Protein AF-A0A481WHF8-F1 (afdb_monomer_lite)

Organism: Plesiomonas shigelloides (NCBI:txid703)

Secondary structure (DSSP, 8-state):
--SS-SSHHHHHHHHH-S-GGGHHHHHHHHHHHHHHHHHHHHT-

Structure (mmCIF, N/CA/C/O backbone):
data_AF-A0A481WHF8-F1
#
_entry.id   AF-A0A481WHF8-F1
#
loop_
_atom_site.group_PDB
_atom_site.id
_atom_site.type_symbol
_atom_site.label_atom_id
_atom_site.label_alt_id
_atom_site.label_comp_id
_atom_site.label_asym_id
_atom_site.label_entity_id
_atom_site.label_seq_id
_atom_site.pdbx_PDB_ins_code
_atom_site.Cartn_x
_atom_site.Cartn_y
_atom_site.Cartn_z
_atom_site.occupancy
_atom_site.B_iso_or_equiv
_atom_site.auth_seq_id
_atom_site.auth_comp_id
_atom_site.auth_asym_id
_atom_site.auth_atom_id
_atom_site.pdbx_PDB_model_num
ATOM 1 N N . MET A 1 1 ? -7.578 -15.479 -13.398 1.00 44.28 1 MET A N 1
ATOM 2 C CA . MET A 1 1 ? -6.857 -15.177 -12.139 1.00 44.28 1 MET A CA 1
ATOM 3 C C . MET A 1 1 ? -7.082 -13.717 -11.789 1.00 44.28 1 MET A C 1
ATOM 5 O O . MET A 1 1 ? -6.592 -12.860 -12.514 1.00 44.28 1 MET A O 1
ATOM 9 N N . GLN A 1 2 ? -7.832 -13.424 -10.723 1.00 56.62 2 GLN A N 1
ATOM 10 C CA . GLN A 1 2 ? -7.811 -12.084 -10.129 1.00 56.62 2 GLN A CA 1
ATOM 11 C C . GLN A 1 2 ? -6.423 -11.918 -9.506 1.00 56.62 2 GLN A C 1
ATOM 13 O O . GLN A 1 2 ? -6.132 -12.506 -8.470 1.00 56.62 2 GLN A O 1
ATOM 18 N N . ARG A 1 3 ? -5.518 -11.239 -10.220 1.00 61.94 3 ARG A N 1
ATOM 19 C CA . ARG A 1 3 ? -4.090 -11.161 -9.865 1.00 61.94 3 ARG A CA 1
ATOM 20 C C . ARG A 1 3 ? -3.864 -10.440 -8.524 1.00 61.94 3 ARG A C 1
ATOM 22 O O . ARG A 1 3 ? -2.829 -10.634 -7.905 1.00 61.94 3 ARG A O 1
ATOM 29 N N . TYR A 1 4 ? -4.867 -9.700 -8.053 1.00 60.31 4 TYR A N 1
ATOM 30 C CA . TYR A 1 4 ? -4.924 -9.080 -6.738 1.00 60.31 4 TYR A CA 1
ATOM 31 C C . TYR A 1 4 ? -6.335 -9.310 -6.181 1.00 60.31 4 TYR A C 1
ATOM 33 O O . TYR A 1 4 ? -7.291 -8.754 -6.709 1.00 60.31 4 TYR A O 1
ATOM 41 N N . GLY A 1 5 ? -6.491 -10.204 -5.199 1.00 66.94 5 GLY A N 1
ATOM 42 C CA . GLY A 1 5 ? -7.757 -10.389 -4.473 1.00 66.94 5 GLY A CA 1
ATOM 43 C C . GLY A 1 5 ? -8.047 -9.203 -3.540 1.00 66.94 5 GLY A C 1
ATOM 44 O O . GLY A 1 5 ? -7.700 -8.068 -3.841 1.00 66.94 5 GLY A O 1
ATOM 45 N N . TYR A 1 6 ? -8.612 -9.440 -2.355 1.00 78.88 6 TYR A N 1
ATOM 46 C CA . TYR A 1 6 ? -8.854 -8.392 -1.345 1.00 78.88 6 TYR A CA 1
ATOM 47 C C . TYR A 1 6 ? -7.595 -8.021 -0.535 1.00 78.88 6 TYR A C 1
ATOM 49 O O . TYR A 1 6 ? -7.618 -8.007 0.694 1.00 78.88 6 TYR A O 1
ATOM 57 N N . SER A 1 7 ? -6.469 -7.761 -1.204 1.00 90.25 7 SER A N 1
ATOM 58 C CA . SER A 1 7 ? -5.207 -7.394 -0.547 1.00 90.25 7 SER A CA 1
ATOM 59 C C . SER A 1 7 ? -4.949 -5.885 -0.577 1.00 90.25 7 SER A C 1
ATOM 61 O O . SER A 1 7 ? -5.459 -5.156 -1.426 1.00 90.25 7 SER A O 1
ATOM 63 N N . TRP A 1 8 ? -4.076 -5.408 0.313 1.00 93.44 8 TRP A N 1
ATOM 64 C CA . TRP A 1 8 ? -3.567 -4.034 0.257 1.00 93.44 8 TRP A CA 1
ATOM 65 C C . TRP A 1 8 ? -2.842 -3.729 -1.060 1.00 93.44 8 TRP A C 1
ATOM 67 O O . TRP A 1 8 ? -2.928 -2.609 -1.558 1.00 93.44 8 TRP A O 1
ATOM 77 N N . GLU A 1 9 ? -2.200 -4.721 -1.685 1.00 93.06 9 GLU A N 1
ATOM 78 C CA . GLU A 1 9 ? -1.625 -4.537 -3.021 1.00 93.06 9 GLU A CA 1
ATOM 79 C C . GLU A 1 9 ? -2.709 -4.249 -4.071 1.00 93.06 9 GLU A C 1
ATOM 81 O O . GLU A 1 9 ? -2.474 -3.422 -4.947 1.00 93.06 9 GLU A O 1
ATOM 86 N N . ALA A 1 10 ? -3.907 -4.838 -3.961 1.00 93.38 10 ALA A N 1
ATOM 87 C CA . ALA A 1 10 ? -5.034 -4.517 -4.841 1.00 93.38 10 ALA A CA 1
ATOM 88 C C . ALA A 1 10 ? -5.460 -3.048 -4.703 1.00 93.38 10 ALA A C 1
ATOM 90 O O . ALA A 1 10 ? -5.666 -2.360 -5.703 1.00 93.38 10 ALA A O 1
ATOM 91 N N . VAL A 1 11 ? -5.497 -2.539 -3.467 1.00 94.06 11 VAL A N 1
ATOM 92 C CA . VAL A 1 11 ? -5.741 -1.113 -3.185 1.00 94.06 11 VAL A CA 1
ATOM 93 C C . VAL A 1 11 ? -4.666 -0.245 -3.848 1.00 94.06 11 VAL A C 1
ATOM 95 O O . VAL A 1 11 ? -4.980 0.754 -4.496 1.00 94.06 11 VAL A O 1
ATOM 98 N N . GLY A 1 12 ? -3.399 -0.654 -3.753 1.00 95.56 12 GLY A N 1
ATOM 99 C CA . GLY A 1 12 ? -2.289 -0.030 -4.474 1.00 95.56 12 GLY A CA 1
ATOM 100 C C . GLY A 1 12 ? -2.441 -0.087 -5.996 1.00 95.56 12 GLY A C 1
ATOM 101 O O . GLY A 1 12 ? -2.170 0.897 -6.685 1.00 95.56 12 GLY A O 1
ATOM 102 N N . ALA A 1 13 ? -2.896 -1.219 -6.530 1.00 94.75 13 ALA A N 1
ATOM 103 C CA . ALA A 1 13 ? -3.082 -1.461 -7.956 1.00 94.75 13 ALA A CA 1
ATOM 104 C C . ALA A 1 13 ? -4.189 -0.601 -8.566 1.00 94.75 13 ALA A C 1
ATOM 106 O O . ALA A 1 13 ? -4.040 -0.178 -9.708 1.00 94.75 13 ALA A O 1
ATOM 107 N N . TYR A 1 14 ? -5.247 -0.271 -7.825 1.00 92.69 14 TYR A N 1
ATOM 108 C CA . TYR A 1 14 ? -6.256 0.675 -8.310 1.00 92.69 14 TYR A CA 1
ATOM 109 C C . TYR A 1 14 ? -5.702 2.086 -8.505 1.00 92.69 14 TYR A C 1
ATOM 111 O O . TYR A 1 14 ? -6.143 2.796 -9.404 1.00 92.69 14 TYR A O 1
ATOM 119 N N . ASN A 1 15 ? -4.714 2.489 -7.702 1.00 95.06 15 ASN A N 1
ATOM 120 C CA . ASN A 1 15 ? -4.093 3.803 -7.835 1.00 95.06 15 ASN A CA 1
ATOM 121 C C . ASN A 1 15 ? -2.954 3.826 -8.864 1.00 95.06 15 ASN A C 1
ATOM 123 O O . ASN A 1 15 ? -2.885 4.733 -9.689 1.00 95.06 15 ASN A O 1
ATOM 127 N N . ALA A 1 16 ? -2.052 2.844 -8.813 1.00 95.62 16 ALA A N 1
ATOM 128 C CA . ALA A 1 16 ? -0.836 2.845 -9.622 1.00 95.62 16 ALA A CA 1
ATOM 129 C C . ALA A 1 16 ? -0.907 1.918 -10.844 1.00 95.62 16 ALA A C 1
ATOM 131 O O . ALA A 1 16 ? -0.059 2.023 -11.722 1.00 95.62 16 ALA A O 1
ATOM 132 N N . GLY A 1 17 ? -1.908 1.051 -10.971 1.00 94.06 17 GLY A N 1
ATOM 133 C CA . GLY A 1 17 ? -2.016 0.071 -12.053 1.00 94.06 17 GLY A CA 1
ATOM 134 C C . GLY A 1 17 ? -1.183 -1.196 -11.825 1.00 94.06 17 GLY A C 1
ATOM 135 O O . GLY A 1 17 ? -0.347 -1.285 -10.921 1.00 94.06 17 GLY A O 1
ATOM 136 N N . THR A 1 18 ? -1.406 -2.204 -12.670 1.00 93.88 18 THR A N 1
ATOM 137 C CA . THR A 1 18 ? -0.873 -3.572 -12.507 1.00 93.88 18 THR A CA 1
ATOM 138 C C . THR A 1 18 ? 0.430 -3.845 -13.264 1.00 93.88 18 THR A C 1
ATOM 140 O O . THR A 1 18 ? 0.902 -4.980 -13.264 1.00 93.88 18 THR A O 1
ATOM 143 N N . ALA A 1 19 ? 1.011 -2.837 -13.922 1.00 94.12 19 ALA A N 1
ATOM 144 C CA . ALA A 1 19 ? 2.283 -2.976 -14.632 1.00 94.12 19 ALA A CA 1
ATOM 145 C C . ALA A 1 19 ? 3.413 -3.381 -13.654 1.00 94.12 19 ALA A C 1
ATOM 147 O O . ALA A 1 19 ? 3.458 -2.832 -12.542 1.00 94.12 19 ALA A O 1
ATOM 148 N N . PRO A 1 20 ? 4.299 -4.337 -13.995 1.00 91.88 20 PRO A N 1
ATOM 149 C CA . PRO A 1 20 ? 5.345 -4.824 -13.087 1.00 91.88 20 PRO A CA 1
ATOM 150 C C . PRO A 1 20 ? 6.236 -3.713 -12.515 1.00 91.88 20 PRO A C 1
ATOM 152 O O . PRO A 1 20 ? 6.502 -3.687 -11.313 1.00 91.88 20 PRO A O 1
ATOM 155 N N . GLU A 1 21 ? 6.589 -2.728 -13.338 1.00 96.44 21 GLU A N 1
ATOM 156 C CA . GLU A 1 21 ? 7.464 -1.592 -13.009 1.00 96.44 21 GLU A CA 1
ATOM 157 C C . GLU A 1 21 ? 6.852 -0.684 -11.934 1.00 96.44 21 GLU A C 1
ATOM 159 O O . GLU A 1 21 ? 7.541 0.083 -11.261 1.00 96.44 21 GLU A O 1
ATOM 164 N N . ARG A 1 22 ? 5.533 -0.776 -11.746 1.00 95.75 22 ARG A N 1
ATOM 165 C CA . ARG A 1 22 ? 4.779 0.035 -10.790 1.00 95.75 22 ARG A CA 1
ATOM 166 C C . ARG A 1 22 ? 4.588 -0.639 -9.437 1.00 95.75 22 ARG A C 1
ATOM 168 O O . ARG A 1 22 ? 3.906 -0.070 -8.587 1.00 95.75 22 ARG A O 1
ATOM 175 N N . TYR A 1 23 ? 5.197 -1.804 -9.196 1.00 95.06 23 TYR A N 1
ATOM 176 C CA . TYR A 1 23 ? 5.102 -2.510 -7.912 1.00 95.06 23 TYR A CA 1
ATOM 177 C C . TYR A 1 23 ? 5.439 -1.608 -6.719 1.00 95.06 23 TYR A C 1
ATOM 179 O O . TYR A 1 23 ? 4.645 -1.479 -5.790 1.00 95.06 23 TYR A O 1
ATOM 187 N N . THR A 1 24 ? 6.555 -0.881 -6.786 1.00 97.19 24 THR A N 1
ATOM 188 C CA . THR A 1 24 ? 6.962 0.037 -5.712 1.00 97.19 24 THR A CA 1
ATOM 189 C C . THR A 1 24 ? 5.930 1.141 -5.475 1.00 97.19 24 THR A C 1
ATOM 191 O O . THR A 1 24 ? 5.654 1.495 -4.329 1.00 97.19 24 THR A O 1
ATOM 194 N N . MET A 1 25 ? 5.319 1.676 -6.538 1.00 97.31 25 MET A N 1
ATOM 195 C CA . MET A 1 25 ? 4.267 2.692 -6.422 1.00 97.31 25 MET A CA 1
ATOM 196 C C . MET A 1 25 ? 2.993 2.114 -5.798 1.00 97.31 25 MET A C 1
ATOM 198 O O . MET A 1 25 ? 2.425 2.742 -4.903 1.00 97.31 25 MET A O 1
ATOM 202 N N . ARG A 1 26 ? 2.589 0.897 -6.198 1.00 96.31 26 ARG A N 1
ATOM 203 C CA . ARG A 1 26 ? 1.459 0.181 -5.586 1.00 96.31 26 ARG A CA 1
ATOM 204 C C . ARG A 1 26 ? 1.670 0.000 -4.090 1.00 96.31 26 ARG A C 1
ATOM 206 O O . ARG A 1 26 ? 0.802 0.382 -3.312 1.00 96.31 26 ARG A O 1
ATOM 213 N N . MET A 1 27 ? 2.828 -0.521 -3.686 1.00 96.75 27 MET A N 1
ATOM 214 C CA . MET A 1 27 ? 3.114 -0.794 -2.276 1.00 96.75 27 MET A CA 1
ATOM 215 C C . MET A 1 27 ? 3.206 0.487 -1.443 1.00 96.75 27 MET A C 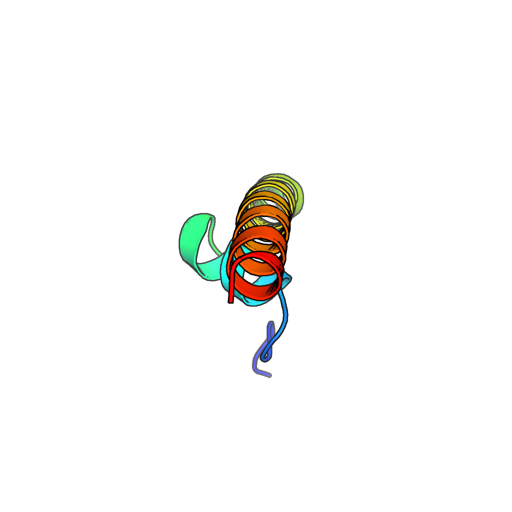1
ATOM 217 O O . MET A 1 27 ? 2.698 0.530 -0.324 1.00 96.75 27 MET A O 1
ATOM 221 N N . ARG A 1 28 ? 3.768 1.571 -1.998 1.00 97.94 28 ARG A N 1
ATOM 222 C CA . ARG A 1 28 ? 3.759 2.890 -1.341 1.00 97.94 28 ARG A CA 1
ATOM 223 C C . ARG A 1 28 ? 2.338 3.389 -1.080 1.00 97.94 28 ARG A C 1
ATOM 225 O O . ARG A 1 28 ? 2.049 3.846 0.024 1.00 97.94 28 ARG A O 1
ATOM 232 N N . TYR A 1 29 ? 1.451 3.298 -2.072 1.00 97.25 29 TYR A N 1
ATOM 233 C CA . TYR A 1 29 ? 0.063 3.729 -1.903 1.00 97.25 29 TYR A CA 1
ATOM 234 C C . TYR A 1 29 ? -0.701 2.826 -0.927 1.00 97.25 29 TYR A C 1
ATOM 236 O O . TYR A 1 29 ? -1.384 3.324 -0.035 1.00 97.25 29 TYR A O 1
ATOM 244 N N . ALA A 1 30 ? -0.528 1.510 -1.047 1.00 97.38 30 ALA A N 1
ATOM 245 C CA . ALA A 1 30 ? -1.109 0.518 -0.151 1.00 97.38 30 ALA A CA 1
ATOM 246 C C . ALA A 1 30 ? -0.770 0.804 1.323 1.00 97.38 30 ALA A C 1
ATOM 248 O O . ALA A 1 30 ? -1.674 0.920 2.152 1.00 97.38 30 ALA A O 1
ATOM 249 N N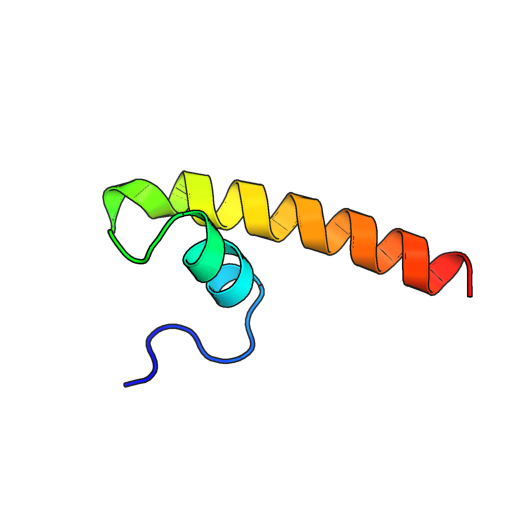 . ASN A 1 31 ? 0.514 1.020 1.629 1.00 97.75 31 ASN A N 1
ATOM 250 C CA . ASN A 1 31 ? 0.981 1.331 2.983 1.00 97.75 31 ASN A CA 1
ATOM 251 C C . ASN A 1 31 ? 0.391 2.646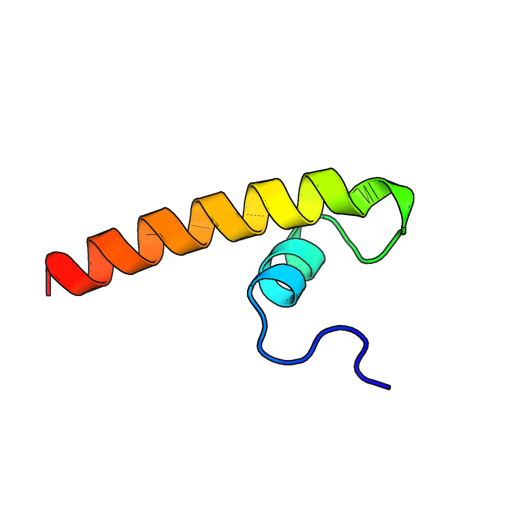 3.511 1.00 97.75 31 ASN A C 1
ATOM 253 O O . ASN A 1 31 ? -0.077 2.700 4.647 1.00 97.75 31 ASN A O 1
ATOM 257 N N . LYS A 1 32 ? 0.326 3.690 2.672 1.00 97.62 32 LYS A N 1
ATOM 258 C CA . LYS A 1 32 ? -0.295 4.971 3.044 1.00 97.62 32 LYS A CA 1
ATOM 259 C C . LYS A 1 32 ? -1.748 4.792 3.499 1.00 97.62 32 LYS A C 1
ATOM 261 O O . LYS A 1 32 ? -2.171 5.417 4.473 1.00 97.62 32 LYS A O 1
ATOM 266 N N . ILE A 1 33 ? -2.530 3.981 2.785 1.00 96.56 33 ILE A N 1
ATOM 267 C CA . ILE A 1 33 ? -3.935 3.748 3.144 1.00 96.56 33 ILE A CA 1
ATOM 268 C C . ILE A 1 33 ? -4.046 2.849 4.376 1.00 96.56 33 ILE A C 1
ATOM 270 O O . ILE A 1 33 ? -4.863 3.146 5.245 1.00 96.56 33 ILE A O 1
ATOM 274 N N . TRP A 1 34 ? -3.204 1.821 4.498 1.00 95.69 34 TRP A N 1
ATOM 275 C CA . TRP A 1 34 ? -3.150 0.957 5.680 1.00 95.69 34 TRP A CA 1
ATOM 276 C C . TRP A 1 34 ? -2.937 1.764 6.969 1.00 95.69 34 TRP A C 1
ATOM 278 O O . TRP A 1 34 ? -3.715 1.637 7.917 1.00 95.69 34 TRP A O 1
ATOM 288 N N . GLU A 1 35 ? -1.964 2.678 6.984 1.00 96.94 35 GLU A N 1
ATOM 289 C CA . GLU A 1 35 ? -1.707 3.543 8.143 1.00 96.94 35 GLU A CA 1
ATOM 290 C C . GLU A 1 35 ? -2.897 4.443 8.489 1.00 96.94 35 GLU A C 1
ATOM 292 O O . GLU A 1 35 ? -3.207 4.653 9.665 1.00 96.94 35 GLU A O 1
ATOM 297 N N . ARG A 1 36 ? -3.561 5.009 7.473 1.00 96.56 36 ARG A N 1
ATOM 298 C CA . ARG A 1 36 ? -4.743 5.857 7.677 1.00 96.56 36 ARG A CA 1
ATOM 299 C C . ARG A 1 36 ? -5.914 5.043 8.217 1.00 96.56 36 ARG A C 1
ATOM 301 O O . ARG A 1 36 ? -6.581 5.487 9.144 1.00 96.56 36 ARG A O 1
ATOM 308 N N . TYR A 1 37 ? -6.150 3.862 7.658 1.00 95.94 37 TYR A N 1
ATOM 309 C CA . TYR A 1 37 ? -7.212 2.962 8.089 1.00 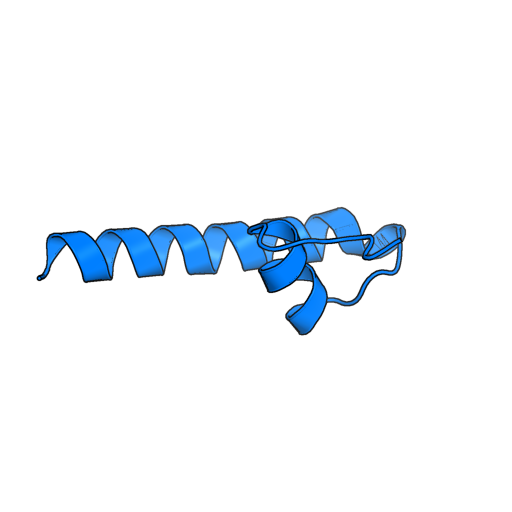95.94 37 TYR A CA 1
ATOM 310 C C . TYR A 1 37 ? -7.023 2.529 9.546 1.00 95.94 37 TYR A C 1
ATOM 312 O O . TYR A 1 37 ? -7.963 2.604 10.333 1.00 95.94 37 TYR A O 1
ATOM 320 N N . HIS A 1 38 ? -5.798 2.173 9.941 1.00 95.62 38 HIS A N 1
ATOM 321 C CA . HIS A 1 38 ? -5.506 1.822 11.330 1.00 95.62 38 HIS A CA 1
ATOM 322 C C . HIS A 1 38 ? -5.717 2.977 12.310 1.00 95.62 38 HIS A C 1
ATOM 324 O O . HIS A 1 38 ? -6.171 2.732 13.426 1.00 95.62 38 HIS A O 1
ATOM 330 N N . ARG A 1 39 ? -5.416 4.222 11.920 1.00 96.81 39 ARG A N 1
ATOM 331 C CA . ARG A 1 39 ? -5.736 5.402 12.743 1.00 96.81 39 ARG A CA 1
ATOM 332 C C . ARG A 1 39 ? -7.243 5.562 12.920 1.00 96.81 39 ARG A C 1
ATOM 334 O O . ARG A 1 39 ? -7.707 5.632 14.049 1.00 96.81 39 ARG A O 1
ATOM 341 N N . LEU A 1 40 ? -7.996 5.487 11.824 1.00 96.56 40 LEU A N 1
ATOM 342 C CA . LEU A 1 40 ? -9.457 5.601 11.849 1.00 96.56 40 LEU A CA 1
ATOM 343 C C . LEU A 1 40 ? -10.135 4.503 12.677 1.00 96.56 40 LEU A C 1
ATOM 345 O O . LEU A 1 40 ? -11.168 4.759 13.280 1.00 96.56 40 LEU A O 1
ATOM 349 N N . ILE A 1 41 ? -9.579 3.288 12.711 1.00 96.25 41 ILE A N 1
ATOM 350 C CA . ILE A 1 41 ? -10.084 2.223 13.590 1.00 96.25 41 ILE A CA 1
ATOM 351 C C . ILE A 1 41 ? -9.827 2.542 15.062 1.00 96.25 41 ILE A C 1
ATOM 353 O O . ILE A 1 41 ? -10.678 2.248 15.888 1.00 96.25 41 ILE A O 1
ATOM 357 N N . LYS A 1 42 ? -8.660 3.101 15.403 1.00 93.00 42 LYS A 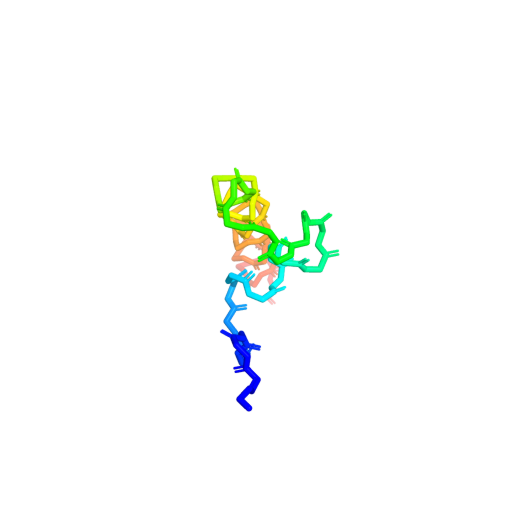N 1
ATOM 358 C CA . LYS A 1 42 ? -8.308 3.426 16.796 1.00 93.00 42 LYS A CA 1
ATOM 359 C C . LYS A 1 42 ? -9.086 4.620 17.349 1.00 93.00 42 LYS A C 1
ATOM 361 O O . LYS A 1 42 ? -9.240 4.723 18.557 1.00 93.00 42 LYS A O 1
ATOM 366 N N . GLU A 1 43 ? -9.512 5.527 16.477 1.00 85.94 43 GLU A N 1
ATOM 367 C CA . GLU A 1 43 ? -10.336 6.695 16.814 1.00 85.94 43 GLU A CA 1
ATOM 368 C C . GLU A 1 43 ? -11.831 6.356 16.961 1.00 85.94 43 GLU A C 1
ATOM 370 O O . GLU A 1 43 ? -12.630 7.242 17.265 1.00 85.94 43 GLU A O 1
ATOM 375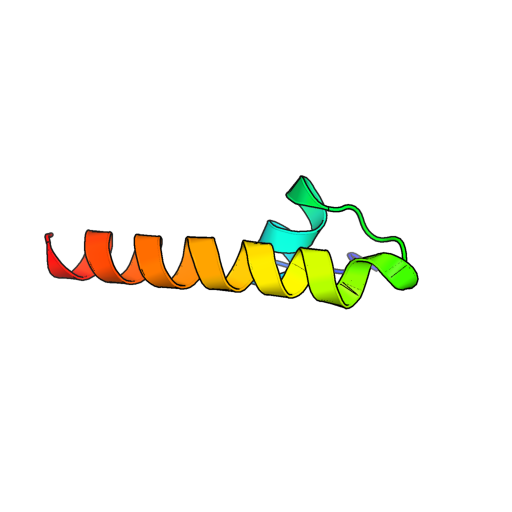 N N . LYS A 1 44 ? -12.214 5.101 16.713 1.00 60.12 44 LYS A N 1
ATOM 376 C CA . LYS A 1 44 ? -13.592 4.612 16.726 1.00 60.12 44 LYS A CA 1
ATOM 377 C C . LYS A 1 44 ? -13.919 3.891 18.026 1.00 60.12 44 LYS A C 1
ATOM 379 O O . LYS A 1 44 ? -15.084 4.025 18.457 1.00 60.12 44 LYS A O 1
#

pLDDT: mean 89.76, std 13.15, range [44.28, 97.94]

Foldseek 3Di:
DPPDDPDLLVVLCVVQNDDPVCSVSSVVRSVVVVVVVVVVVVVD

Sequence (44 aa):
MQRYGYSWEAVGAYNAGTAPERYTMRMRYANKIWERYHRLIKEK

InterPro domains:
  IPR023346 Lysozyme-like domain superfamily [SSF53955] (2-41)

Radius of gyration: 11.5 Å; chains: 1; bounding box: 21×22×31 Å